Protein AF-A0A1Q6WTT9-F1 (afdb_monomer_lite)

Secondary structure (DSSP, 8-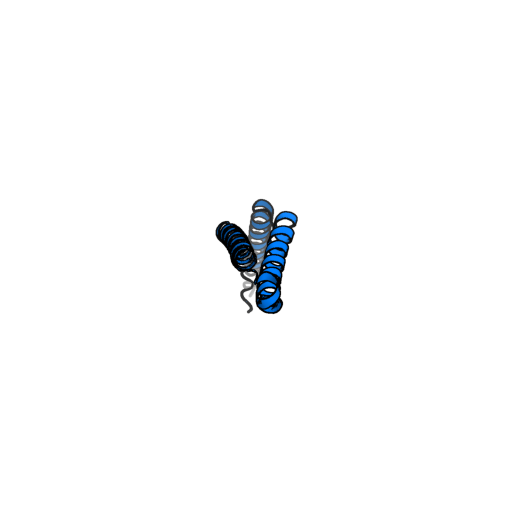state):
----------HHHHHHHHHHHHHHHHHHHHHHHTT-GGGGHHHHHHHHHHHHHHHHHHHHHHHH--HHHHHHHHHHHHHHHHHHHHTTSS------

Foldseek 3Di:
DDPPPVVQCDPVLVVVLVVLVVVLVVVCVVCVVVVNNVVCVVVNVVSVVVSVVSVVVVVVCVVQPDPVNVVVVVVVVVVVVVVVVVVPPPDDDDDD

pLDDT: mean 78.6, std 19.12, r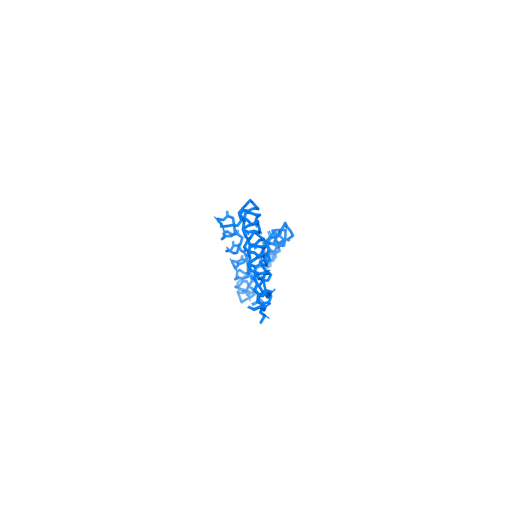ange [35.84, 98.44]

Structure (mmCIF, N/CA/C/O backbone):
data_AF-A0A1Q6WTT9-F1
#
_entry.id   AF-A0A1Q6WTT9-F1
#
loop_
_atom_site.group_PDB
_atom_site.id
_atom_site.type_symbol
_atom_site.label_atom_id
_atom_site.label_alt_id
_atom_site.label_comp_id
_atom_site.label_asym_id
_atom_site.label_entity_id
_atom_site.label_seq_id
_atom_site.pdbx_PDB_ins_code
_atom_site.Cartn_x
_atom_site.Cartn_y
_atom_site.Cartn_z
_atom_site.occupancy
_atom_site.B_iso_or_equiv
_atom_site.auth_seq_id
_atom_site.auth_comp_id
_atom_site.auth_asym_id
_atom_site.auth_atom_id
_atom_site.pdbx_PDB_model_num
ATOM 1 N N . MET A 1 1 ? 31.396 0.731 -10.210 1.00 35.84 1 MET A N 1
ATOM 2 C CA . MET A 1 1 ? 30.440 -0.054 -11.013 1.00 35.84 1 MET A CA 1
ATOM 3 C C . MET A 1 1 ? 29.223 -0.334 -10.155 1.00 35.84 1 MET A C 1
ATOM 5 O O . MET A 1 1 ? 29.247 -1.272 -9.373 1.00 35.84 1 MET A O 1
ATOM 9 N N . GLY A 1 2 ? 28.226 0.549 -10.199 1.00 37.56 2 GLY A N 1
ATOM 10 C CA . GLY A 1 2 ? 26.898 0.216 -9.698 1.00 37.56 2 GLY A CA 1
ATOM 11 C C . GLY A 1 2 ? 26.107 -0.292 -10.890 1.00 37.56 2 GLY A C 1
ATOM 12 O O . GLY A 1 2 ? 25.933 0.471 -11.838 1.00 37.56 2 GLY A O 1
ATOM 13 N N . ASP A 1 3 ? 25.698 -1.558 -10.856 1.00 39.38 3 ASP A N 1
ATOM 14 C CA . ASP A 1 3 ? 24.644 -2.090 -11.720 1.00 39.38 3 ASP A CA 1
ATOM 15 C C . ASP A 1 3 ? 23.355 -1.319 -11.409 1.00 39.38 3 ASP A C 1
ATOM 17 O O . ASP A 1 3 ? 22.507 -1.755 -10.631 1.00 39.38 3 ASP A O 1
ATOM 21 N N . ASN A 1 4 ? 23.205 -0.136 -12.005 1.00 44.19 4 ASN A N 1
ATOM 22 C CA . ASN A 1 4 ? 21.890 0.424 -12.275 1.00 44.19 4 ASN A CA 1
ATOM 23 C C . ASN A 1 4 ? 21.322 -0.393 -13.429 1.00 44.19 4 ASN A C 1
ATOM 25 O O . ASN A 1 4 ? 21.256 0.057 -14.569 1.00 44.19 4 ASN A O 1
ATOM 29 N N . THR A 1 5 ? 20.947 -1.631 -13.116 1.00 42.75 5 THR A N 1
ATOM 30 C CA . THR A 1 5 ? 19.921 -2.322 -13.876 1.00 42.75 5 THR A CA 1
ATOM 31 C C . THR A 1 5 ? 18.744 -1.360 -13.839 1.00 42.75 5 THR A C 1
ATOM 33 O O . THR A 1 5 ? 18.144 -1.168 -12.780 1.00 42.75 5 THR A O 1
ATOM 36 N N . GLU A 1 6 ? 18.500 -0.659 -14.947 1.00 46.31 6 GLU A N 1
ATOM 37 C CA . GLU A 1 6 ? 17.232 0.001 -15.231 1.00 46.31 6 GLU A CA 1
ATOM 38 C C . GLU A 1 6 ? 16.206 -1.134 -15.160 1.00 46.31 6 GLU A C 1
ATOM 40 O O . GLU A 1 6 ? 15.958 -1.848 -16.129 1.00 46.31 6 GLU A O 1
ATOM 45 N N . GLU A 1 7 ? 15.761 -1.449 -13.942 1.00 48.91 7 GLU A N 1
ATOM 46 C CA . GLU A 1 7 ? 14.881 -2.567 -13.667 1.00 48.91 7 GLU A CA 1
ATOM 47 C C . GLU A 1 7 ? 13.528 -2.117 -14.193 1.00 48.91 7 GLU A C 1
ATOM 49 O O . GLU A 1 7 ? 12.722 -1.503 -13.487 1.00 48.91 7 GLU A O 1
ATOM 54 N N . VAL A 1 8 ? 13.345 -2.334 -15.499 1.00 54.28 8 VAL A N 1
ATOM 55 C CA . VAL A 1 8 ? 12.103 -2.105 -16.220 1.00 54.28 8 VAL A CA 1
ATOM 56 C C . VAL A 1 8 ? 11.015 -2.665 -15.328 1.00 54.28 8 VAL A C 1
ATOM 58 O O . VAL A 1 8 ? 11.049 -3.844 -14.971 1.00 54.28 8 VAL A O 1
ATOM 61 N N . TYR A 1 9 ? 10.086 -1.810 -14.906 1.00 58.56 9 TYR A N 1
ATOM 62 C CA . TYR A 1 9 ? 8.960 -2.221 -14.077 1.00 58.56 9 TYR A CA 1
ATOM 63 C C . TYR A 1 9 ? 8.133 -3.205 -14.912 1.00 58.56 9 TYR A C 1
ATOM 65 O O . TYR A 1 9 ? 7.276 -2.834 -15.722 1.00 58.56 9 TYR A O 1
ATOM 73 N N . GLY A 1 10 ? 8.484 -4.475 -14.778 1.00 63.47 10 GLY A N 1
ATOM 74 C CA . GLY A 1 10 ? 7.911 -5.537 -15.566 1.00 63.47 10 GLY A CA 1
ATOM 75 C C . GLY A 1 10 ? 6.451 -5.762 -15.183 1.00 63.47 10 GLY A C 1
ATOM 76 O O . GLY A 1 10 ? 5.995 -5.272 -14.139 1.00 63.47 10 GLY A O 1
ATOM 77 N N . PRO A 1 11 ? 5.718 -6.537 -15.995 1.00 69.12 11 PRO A N 1
ATOM 78 C CA . PRO A 1 11 ? 4.359 -6.969 -15.664 1.00 69.12 11 PRO A CA 1
ATOM 79 C C . PRO A 1 11 ? 4.276 -7.546 -14.240 1.00 69.12 11 PRO A C 1
ATOM 81 O O . PRO A 1 11 ? 3.386 -7.175 -13.476 1.00 69.12 11 PRO A O 1
ATOM 84 N N . ASP A 1 12 ? 5.290 -8.305 -13.819 1.00 77.75 12 ASP A N 1
ATOM 85 C CA . ASP A 1 12 ? 5.380 -8.888 -12.479 1.00 77.75 12 ASP A CA 1
ATOM 86 C C . ASP A 1 12 ? 5.329 -7.845 -11.354 1.00 77.75 12 ASP A C 1
ATOM 88 O O . ASP A 1 12 ? 4.801 -8.110 -10.274 1.00 77.75 12 ASP A O 1
ATOM 92 N N . ARG A 1 13 ? 5.887 -6.644 -11.559 1.00 79.56 13 ARG A N 1
ATOM 93 C CA . ARG A 1 13 ? 5.881 -5.601 -10.523 1.00 79.56 13 ARG A CA 1
ATOM 94 C C . ARG A 1 13 ? 4.509 -4.937 -10.410 1.00 79.56 13 ARG A C 1
ATOM 96 O O . ARG A 1 13 ? 4.078 -4.639 -9.297 1.00 79.56 13 ARG A O 1
ATOM 103 N N . ALA A 1 14 ? 3.782 -4.798 -11.520 1.00 85.12 14 ALA A N 1
ATOM 104 C CA . ALA A 1 14 ? 2.396 -4.333 -11.502 1.00 85.12 14 ALA A CA 1
ATOM 105 C C . ALA A 1 14 ? 1.478 -5.345 -10.799 1.00 85.12 14 ALA A C 1
ATOM 107 O O . ALA A 1 14 ? 0.645 -4.962 -9.977 1.00 85.12 14 ALA A O 1
ATOM 108 N N . GLU A 1 15 ? 1.678 -6.641 -11.038 1.00 88.12 15 GLU A N 1
ATOM 109 C CA . GLU A 1 15 ? 0.959 -7.696 -10.319 1.00 88.12 15 GLU A CA 1
ATOM 110 C C . GLU A 1 15 ? 1.261 -7.682 -8.816 1.00 88.12 15 GLU A C 1
ATOM 112 O O . GLU A 1 15 ? 0.339 -7.775 -7.999 1.00 88.12 15 GLU A O 1
ATOM 117 N N . ARG A 1 16 ? 2.529 -7.478 -8.431 1.00 89.62 16 ARG A N 1
ATOM 118 C CA . ARG A 1 16 ? 2.918 -7.298 -7.022 1.00 89.62 16 ARG A CA 1
ATOM 119 C C . ARG A 1 16 ? 2.241 -6.084 -6.386 1.00 89.62 16 ARG A C 1
ATOM 121 O O . ARG A 1 16 ? 1.763 -6.192 -5.256 1.00 89.62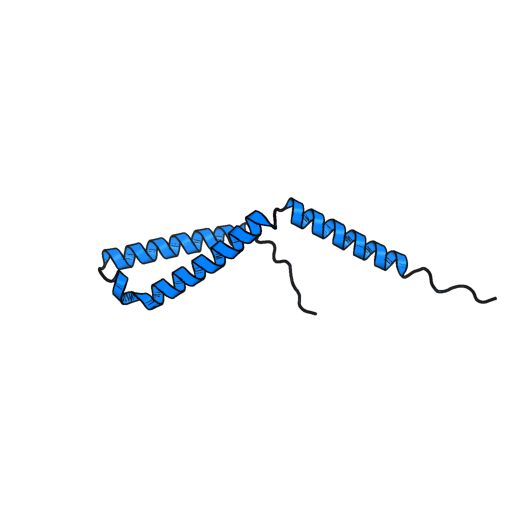 16 ARG A O 1
ATOM 128 N N . LEU A 1 17 ? 2.150 -4.959 -7.097 1.00 92.19 17 LEU A N 1
ATOM 129 C CA . LEU A 1 17 ? 1.429 -3.776 -6.623 1.00 92.19 17 LEU A CA 1
ATOM 130 C C . LEU A 1 17 ? -0.062 -4.079 -6.420 1.00 92.19 17 LEU A C 1
ATOM 132 O O . LEU A 1 17 ? -0.610 -3.798 -5.354 1.00 92.19 17 LEU A O 1
ATOM 136 N N . LEU A 1 18 ? -0.715 -4.727 -7.387 1.00 94.25 18 LEU A N 1
ATOM 137 C CA . LEU A 1 18 ? -2.115 -5.142 -7.253 1.00 94.25 18 LEU A CA 1
ATOM 138 C C . LEU A 1 18 ? -2.326 -6.073 -6.051 1.00 94.25 18 LEU A C 1
ATOM 140 O O . LEU A 1 18 ? -3.289 -5.902 -5.299 1.00 94.25 18 LEU A O 1
ATOM 144 N N . ALA A 1 19 ? -1.429 -7.039 -5.842 1.00 96.25 19 ALA A N 1
ATOM 145 C CA . ALA A 1 19 ? -1.472 -7.932 -4.688 1.00 96.25 19 ALA A CA 1
ATOM 146 C C . ALA A 1 19 ? -1.315 -7.163 -3.365 1.00 96.25 19 ALA A C 1
ATOM 148 O O . ALA A 1 19 ? -2.084 -7.390 -2.429 1.00 96.25 19 ALA A O 1
ATOM 149 N N . MET A 1 20 ? -0.384 -6.206 -3.303 1.00 96.50 20 MET A N 1
ATOM 150 C CA . MET A 1 20 ? -0.165 -5.356 -2.130 1.00 96.50 20 MET A CA 1
ATOM 151 C C . MET A 1 20 ? -1.409 -4.528 -1.781 1.00 96.50 20 MET A C 1
ATOM 153 O O . MET A 1 20 ? -1.816 -4.487 -0.620 1.00 96.50 20 MET A O 1
ATOM 157 N N . LEU A 1 21 ? -2.049 -3.910 -2.777 1.00 98.00 21 LEU A N 1
ATOM 158 C CA . LEU A 1 21 ? -3.259 -3.104 -2.577 1.00 98.00 21 LEU A CA 1
ATOM 159 C C . LEU A 1 21 ? -4.436 -3.955 -2.086 1.00 98.00 21 LEU A C 1
ATOM 161 O O . LEU A 1 21 ? -5.152 -3.555 -1.166 1.00 98.00 21 LEU A O 1
ATOM 165 N N . ARG A 1 22 ? -4.614 -5.156 -2.652 1.00 98.38 22 ARG A N 1
ATOM 166 C CA . ARG A 1 22 ? -5.640 -6.111 -2.203 1.00 98.38 22 ARG A CA 1
ATOM 167 C C . ARG A 1 22 ? -5.395 -6.562 -0.763 1.00 98.38 22 ARG A C 1
ATOM 169 O O . ARG A 1 22 ? -6.333 -6.573 0.031 1.00 98.38 22 ARG A O 1
ATOM 176 N N . ALA A 1 23 ? -4.147 -6.869 -0.408 1.00 97.88 23 ALA A N 1
ATOM 177 C CA . ALA A 1 23 ? -3.775 -7.257 0.951 1.00 97.88 23 ALA A CA 1
ATOM 178 C C . ALA A 1 23 ? -4.026 -6.129 1.966 1.00 97.88 23 ALA A C 1
ATOM 180 O O . ALA A 1 23 ? -4.589 -6.377 3.033 1.00 97.88 23 ALA A O 1
ATOM 181 N N . LEU A 1 24 ? -3.684 -4.882 1.623 1.00 98.06 24 LEU A N 1
ATOM 182 C CA . LEU A 1 24 ? -3.995 -3.713 2.450 1.00 98.06 24 LEU A CA 1
ATOM 183 C C . LEU A 1 24 ? -5.510 -3.559 2.662 1.00 98.06 24 LEU A C 1
ATOM 185 O O . LEU A 1 24 ? -5.956 -3.374 3.794 1.00 98.06 24 LEU A O 1
ATOM 189 N N . ALA A 1 25 ? -6.308 -3.678 1.598 1.00 98.38 25 ALA A N 1
ATOM 190 C CA . ALA A 1 25 ? -7.762 -3.581 1.692 1.00 98.38 25 ALA A CA 1
ATOM 191 C C . ALA A 1 25 ? -8.365 -4.685 2.577 1.00 98.38 25 ALA A C 1
ATOM 193 O O . ALA A 1 25 ? -9.230 -4.404 3.406 1.00 98.38 25 ALA A O 1
ATOM 194 N N . GLU A 1 26 ? -7.909 -5.935 2.434 1.00 98.44 26 GLU A N 1
ATOM 195 C CA . GLU A 1 26 ? -8.326 -7.021 3.331 1.00 98.44 26 GLU A CA 1
ATOM 196 C C . GLU A 1 26 ? -7.963 -6.744 4.786 1.00 98.44 26 GLU A C 1
ATOM 198 O O . GLU A 1 26 ? -8.798 -6.922 5.675 1.00 98.44 26 GLU A O 1
ATOM 203 N N . ARG A 1 27 ? -6.756 -6.233 5.038 1.00 97.88 27 ARG A N 1
ATOM 204 C CA . ARG A 1 27 ? -6.316 -5.939 6.399 1.00 97.88 27 ARG A CA 1
ATOM 205 C C . ARG A 1 27 ? -7.156 -4.849 7.060 1.00 97.88 27 ARG A C 1
ATOM 207 O O . ARG A 1 27 ? -7.536 -4.988 8.220 1.00 97.88 27 ARG A O 1
ATOM 214 N N . ILE A 1 28 ? -7.494 -3.793 6.321 1.00 98.06 28 ILE A N 1
ATOM 215 C CA . ILE A 1 28 ? -8.395 -2.737 6.801 1.00 98.06 28 ILE A CA 1
ATOM 216 C C . ILE A 1 28 ? -9.771 -3.327 7.141 1.00 98.06 28 ILE A C 1
ATOM 218 O O . ILE A 1 28 ? -10.272 -3.095 8.239 1.00 98.06 28 ILE A O 1
ATOM 222 N N . ARG A 1 29 ? -10.352 -4.145 6.250 1.00 98.38 29 ARG A N 1
ATOM 223 C CA . ARG A 1 29 ? -11.652 -4.801 6.484 1.00 98.38 29 ARG A CA 1
ATOM 224 C C . ARG A 1 29 ? -11.648 -5.740 7.689 1.00 98.38 29 ARG A C 1
ATOM 226 O O . ARG A 1 29 ? -12.654 -5.863 8.381 1.00 98.38 29 ARG A O 1
ATOM 233 N N . GLU A 1 30 ? -10.562 -6.466 7.925 1.00 98.19 30 GLU A N 1
ATOM 234 C CA . GLU A 1 30 ? -10.418 -7.341 9.093 1.00 98.19 30 GLU A CA 1
ATOM 235 C C . GLU A 1 30 ? -10.398 -6.542 10.403 1.00 98.19 30 GLU A C 1
ATOM 237 O O . GLU A 1 30 ? -11.099 -6.879 11.361 1.00 98.19 30 GLU A O 1
ATOM 242 N N . LEU A 1 31 ? -9.622 -5.458 10.440 1.00 97.75 31 LEU A N 1
ATOM 243 C CA . LEU A 1 31 ? -9.513 -4.610 11.622 1.00 97.75 31 LEU A CA 1
ATOM 244 C C . LEU A 1 31 ? -10.807 -3.843 11.905 1.00 97.75 31 LEU A C 1
ATOM 246 O O . LEU A 1 31 ? -11.188 -3.703 13.064 1.00 97.75 31 LEU A O 1
ATOM 250 N N . ASP A 1 32 ? -11.504 -3.395 10.864 1.00 97.75 32 ASP A N 1
ATOM 251 C CA . ASP A 1 32 ? -12.806 -2.739 10.990 1.00 97.75 32 ASP A CA 1
ATOM 252 C C . ASP A 1 32 ? -13.868 -3.693 11.558 1.00 97.75 32 ASP A C 1
ATOM 254 O O . ASP A 1 32 ? -14.490 -3.397 12.577 1.00 97.75 32 ASP A O 1
ATOM 258 N N . ARG A 1 33 ? -13.977 -4.912 11.005 1.00 97.94 33 ARG A N 1
ATOM 259 C CA . ARG A 1 33 ? -14.913 -5.945 11.497 1.00 97.94 33 ARG A CA 1
ATOM 260 C C . ARG A 1 33 ? -14.703 -6.328 12.958 1.00 97.94 33 ARG A C 1
ATOM 262 O O . ARG A 1 33 ? -15.634 -6.801 13.602 1.00 97.94 33 ARG A O 1
ATOM 269 N N . THR A 1 34 ? -13.485 -6.174 13.467 1.00 97.25 34 THR A N 1
ATOM 270 C CA . THR A 1 34 ? -13.147 -6.488 14.860 1.00 97.25 34 THR A CA 1
ATOM 271 C C . THR A 1 34 ? -13.213 -5.268 15.781 1.00 97.25 34 THR A C 1
ATOM 273 O O . THR A 1 34 ? -13.008 -5.422 16.980 1.00 97.25 34 THR A O 1
ATOM 276 N N . GLY A 1 35 ? -13.510 -4.070 15.257 1.00 96.56 35 GLY A N 1
ATOM 277 C CA . GLY A 1 35 ? -13.524 -2.817 16.021 1.00 96.56 35 GLY A CA 1
ATOM 278 C C . GLY A 1 35 ? -12.131 -2.301 16.399 1.00 96.56 35 GLY A C 1
ATOM 279 O O . GLY A 1 35 ? -12.004 -1.444 17.268 1.00 96.56 35 GLY A O 1
ATOM 280 N N . ARG A 1 36 ? -11.074 -2.813 15.756 1.00 95.94 36 ARG A N 1
ATOM 281 C CA . ARG A 1 36 ? -9.663 -2.598 16.128 1.00 95.94 36 ARG A CA 1
ATOM 282 C C . ARG A 1 36 ? -8.895 -1.718 15.151 1.00 95.94 36 ARG A C 1
A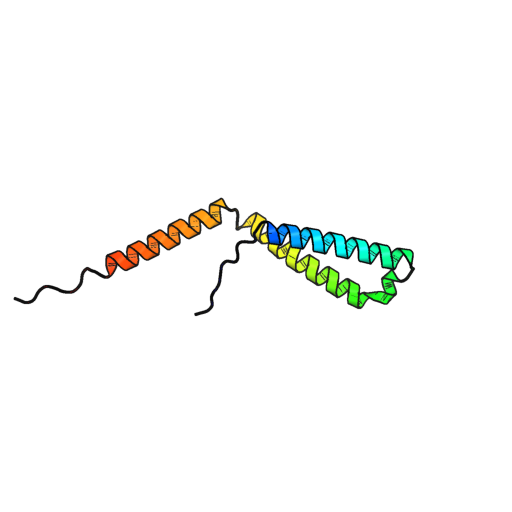TOM 284 O O . ARG A 1 36 ? -7.671 -1.617 15.239 1.00 95.94 36 ARG A O 1
ATOM 291 N N . LEU A 1 37 ? -9.589 -1.082 14.210 1.00 93.75 37 LEU A N 1
ATOM 292 C CA . LEU A 1 37 ? -8.971 -0.286 13.149 1.00 93.75 37 LEU A CA 1
ATOM 293 C C . LEU A 1 37 ? -7.989 0.761 13.694 1.00 93.75 37 LEU A C 1
ATOM 295 O O . LEU A 1 37 ? -6.855 0.850 13.227 1.00 93.75 37 LEU A O 1
ATOM 299 N N . LEU A 1 38 ? -8.386 1.488 14.741 1.00 96.50 38 LEU A N 1
ATOM 300 C CA . LEU A 1 38 ? -7.548 2.518 15.360 1.00 96.50 38 LEU A CA 1
ATOM 301 C C . LEU A 1 38 ? -6.532 1.972 16.378 1.00 96.50 38 LEU A C 1
ATOM 303 O O . LEU A 1 38 ? -5.606 2.680 16.760 1.00 96.50 38 LEU A O 1
ATOM 307 N N . GLU A 1 39 ? -6.632 0.708 16.787 1.00 96.81 39 GLU A N 1
ATOM 308 C CA . GLU A 1 39 ? -5.642 0.087 17.681 1.00 96.81 39 GLU A CA 1
ATOM 309 C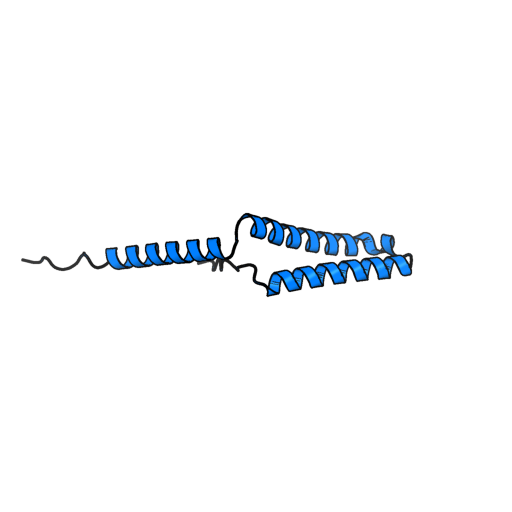 C . GLU A 1 39 ? -4.342 -0.267 16.950 1.00 96.81 39 GLU A C 1
ATOM 311 O O . GLU A 1 39 ? -3.300 -0.485 17.570 1.00 96.81 39 GLU A O 1
ATOM 316 N N . ARG A 1 40 ? -4.394 -0.362 15.617 1.00 95.38 40 ARG A N 1
ATOM 317 C CA . ARG A 1 40 ? -3.277 -0.805 14.771 1.00 95.38 40 ARG A CA 1
ATOM 318 C C . ARG A 1 40 ? -2.753 0.311 13.870 1.00 95.38 40 ARG A C 1
ATOM 320 O O . ARG A 1 40 ? -2.198 0.045 12.808 1.00 95.38 40 ARG A O 1
ATOM 327 N N . VAL A 1 41 ? -2.871 1.565 14.308 1.00 94.94 41 VAL A N 1
ATOM 328 C CA . VAL A 1 41 ? -2.430 2.750 13.548 1.00 94.94 41 VAL A CA 1
ATOM 329 C C . VAL A 1 41 ? -0.978 2.653 13.046 1.00 94.94 41 VAL A C 1
ATOM 331 O O . VAL A 1 41 ? -0.776 2.908 11.859 1.00 94.94 41 VAL A O 1
ATOM 334 N N . PRO A 1 42 ? 0.033 2.236 13.840 1.00 97.19 42 PRO A N 1
ATOM 335 C CA . PRO A 1 42 ? 1.408 2.129 13.335 1.00 97.19 42 PRO A CA 1
ATOM 336 C C . PRO A 1 42 ? 1.566 1.098 12.206 1.00 97.19 42 PRO A C 1
ATOM 338 O O . PRO A 1 42 ? 2.319 1.308 11.256 1.00 97.19 42 PRO A O 1
ATOM 341 N N . GLU A 1 43 ? 0.828 -0.012 12.289 1.00 96.38 43 GLU A N 1
ATOM 342 C CA . GLU A 1 43 ? 0.796 -1.054 11.257 1.00 96.38 43 GLU A CA 1
ATOM 343 C C . GLU A 1 43 ? 0.188 -0.501 9.960 1.00 96.38 43 GLU A C 1
ATOM 345 O O . GLU A 1 43 ? 0.783 -0.626 8.888 1.00 96.38 43 GLU A O 1
ATOM 350 N N . LEU A 1 44 ? -0.954 0.185 10.071 1.00 97.00 44 LEU A N 1
ATOM 351 C CA . LEU A 1 44 ? -1.639 0.813 8.942 1.00 97.00 44 LEU A CA 1
ATOM 352 C C . LEU A 1 44 ? -0.788 1.898 8.278 1.00 97.00 44 LEU A C 1
ATOM 354 O O . LEU A 1 44 ? -0.697 1.926 7.053 1.00 97.00 44 LEU A O 1
ATOM 358 N N . GLN A 1 45 ? -0.118 2.753 9.056 1.00 97.75 45 GLN A N 1
ATOM 359 C CA . GLN A 1 45 ? 0.782 3.777 8.517 1.00 97.75 45 GLN A CA 1
ATOM 360 C C . GLN A 1 45 ? 1.917 3.164 7.692 1.00 97.75 45 GLN A C 1
ATOM 362 O O . GLN A 1 45 ? 2.226 3.667 6.612 1.00 97.75 45 GLN A O 1
ATOM 367 N N . LYS A 1 46 ? 2.505 2.053 8.156 1.00 97.31 46 LYS A N 1
ATOM 368 C CA . LYS A 1 46 ? 3.553 1.345 7.411 1.00 97.31 46 LYS A CA 1
ATOM 369 C C . LYS A 1 46 ? 3.026 0.779 6.091 1.00 97.31 46 LYS A C 1
ATOM 371 O O . LYS A 1 46 ? 3.656 0.970 5.054 1.00 97.31 46 LYS A O 1
ATOM 376 N N . LEU A 1 47 ? 1.872 0.110 6.112 1.00 96.88 47 LEU A N 1
ATOM 377 C CA . LEU A 1 47 ? 1.285 -0.475 4.902 1.00 96.88 47 LEU A CA 1
ATOM 378 C C . LEU A 1 47 ? 0.878 0.600 3.882 1.00 96.88 47 LEU A C 1
ATOM 380 O O . LEU A 1 47 ? 1.164 0.454 2.696 1.00 96.88 47 LEU A O 1
ATOM 384 N N . LEU A 1 48 ? 0.271 1.696 4.345 1.00 96.62 48 LEU A N 1
ATOM 385 C CA . LEU A 1 48 ? -0.087 2.844 3.509 1.00 96.62 48 LEU A CA 1
ATOM 386 C C . LEU A 1 48 ? 1.153 3.530 2.927 1.00 96.62 48 LEU A C 1
ATOM 388 O O . LEU A 1 48 ? 1.151 3.902 1.757 1.00 96.62 48 LEU A O 1
ATOM 392 N N . GLY A 1 49 ? 2.222 3.664 3.717 1.00 96.62 49 GLY A N 1
ATOM 393 C CA . GLY A 1 49 ? 3.501 4.199 3.255 1.00 96.62 49 GLY A CA 1
ATOM 394 C C . GLY A 1 49 ? 4.104 3.363 2.126 1.00 96.62 49 GLY A C 1
ATOM 395 O O . GLY A 1 49 ? 4.458 3.917 1.089 1.00 96.62 49 GLY A O 1
ATOM 396 N N . ASN A 1 50 ? 4.145 2.039 2.293 1.00 93.94 50 ASN A N 1
ATOM 397 C CA . ASN A 1 50 ? 4.647 1.121 1.268 1.00 93.94 50 ASN A CA 1
ATOM 398 C C . ASN A 1 50 ? 3.807 1.181 -0.016 1.00 93.94 50 ASN A C 1
ATOM 400 O O . ASN A 1 50 ? 4.360 1.325 -1.105 1.00 93.94 50 ASN A O 1
ATOM 404 N N . ALA A 1 51 ? 2.476 1.129 0.112 1.00 94.62 51 ALA A N 1
ATOM 405 C CA . ALA A 1 51 ? 1.568 1.217 -1.028 1.00 94.62 51 ALA A CA 1
ATOM 406 C C . ALA A 1 51 ? 1.718 2.550 -1.775 1.00 94.62 51 ALA A C 1
ATOM 408 O O . ALA A 1 51 ? 1.753 2.565 -3.003 1.00 94.62 51 ALA A O 1
ATOM 409 N N . ARG A 1 52 ? 1.860 3.664 -1.045 1.00 94.06 52 ARG A N 1
ATOM 410 C CA . ARG A 1 52 ? 2.090 4.990 -1.631 1.00 94.06 52 ARG A CA 1
ATOM 411 C C . ARG A 1 52 ? 3.393 5.045 -2.426 1.00 94.06 52 ARG A C 1
ATOM 413 O O . ARG A 1 52 ? 3.383 5.568 -3.534 1.00 94.06 52 ARG A O 1
ATOM 420 N N . SER A 1 53 ? 4.492 4.521 -1.882 1.00 91.81 53 SER A N 1
ATOM 421 C CA . SER A 1 53 ? 5.778 4.501 -2.590 1.00 91.81 53 SER A CA 1
ATOM 422 C C . SER A 1 53 ? 5.698 3.688 -3.885 1.00 91.81 53 SER A C 1
ATOM 424 O O . SER A 1 53 ? 6.142 4.157 -4.929 1.00 91.81 53 SER A O 1
ATOM 426 N N . GLU A 1 54 ? 5.080 2.504 -3.857 1.00 90.19 54 GLU A N 1
ATOM 427 C CA . GLU A 1 54 ? 4.938 1.682 -5.066 1.00 90.19 54 GLU A CA 1
ATOM 428 C C . GLU A 1 54 ? 3.983 2.291 -6.102 1.00 90.19 54 GLU A C 1
ATOM 430 O O . GLU A 1 54 ? 4.271 2.230 -7.297 1.00 90.19 54 GLU A O 1
ATOM 435 N N . LEU A 1 55 ? 2.886 2.924 -5.669 1.00 89.94 55 LEU A N 1
ATOM 436 C CA . LEU A 1 55 ? 1.995 3.676 -6.560 1.00 89.94 55 LEU A CA 1
ATOM 437 C C . LEU A 1 55 ? 2.728 4.830 -7.249 1.00 89.94 55 LEU A C 1
ATOM 439 O O . LEU A 1 55 ? 2.569 5.009 -8.451 1.00 89.94 55 LEU A O 1
ATOM 443 N N . PHE A 1 56 ? 3.569 5.563 -6.516 1.00 86.88 56 PHE A N 1
ATOM 444 C CA . PHE A 1 56 ? 4.390 6.629 -7.087 1.00 86.88 56 PHE A CA 1
ATOM 445 C C . PHE A 1 56 ? 5.362 6.087 -8.143 1.00 86.88 56 PHE A C 1
ATOM 447 O O . PHE A 1 56 ? 5.440 6.626 -9.243 1.00 86.88 56 PHE A O 1
ATOM 454 N N . HIS A 1 57 ? 6.056 4.981 -7.857 1.00 83.50 57 HIS A N 1
ATOM 455 C CA . HIS A 1 57 ? 6.924 4.335 -8.847 1.00 83.50 57 HIS A CA 1
ATOM 456 C C . HIS A 1 57 ? 6.157 3.888 -10.097 1.00 83.50 57 HIS A C 1
ATOM 458 O O . HIS A 1 57 ? 6.655 4.036 -11.213 1.00 83.50 57 HIS A O 1
ATOM 464 N N . TYR A 1 58 ? 4.941 3.370 -9.923 1.00 83.62 58 TYR A N 1
ATOM 465 C CA . TYR A 1 58 ? 4.084 2.976 -11.035 1.00 83.62 58 TYR A CA 1
ATOM 466 C C . TYR A 1 58 ? 3.623 4.177 -11.880 1.00 83.62 58 TYR A C 1
ATOM 468 O O . TYR A 1 58 ? 3.687 4.113 -13.107 1.00 83.62 58 TYR A O 1
ATOM 476 N N . GLU A 1 59 ? 3.204 5.276 -11.245 1.00 81.38 59 GLU A N 1
ATOM 477 C CA . GLU A 1 59 ? 2.744 6.509 -11.904 1.00 81.38 59 GLU A CA 1
ATOM 478 C C . GLU A 1 59 ? 3.866 7.222 -12.668 1.00 81.38 59 GLU A C 1
ATOM 480 O O . GLU A 1 59 ? 3.700 7.574 -13.840 1.00 81.38 59 GLU A O 1
ATOM 485 N N . VAL A 1 60 ? 5.036 7.378 -12.040 1.00 76.88 60 VAL A N 1
ATOM 486 C CA . VAL A 1 60 ? 6.220 7.960 -12.688 1.00 76.88 60 VAL A CA 1
ATOM 487 C C . VAL A 1 60 ? 6.571 7.157 -13.935 1.00 76.88 60 VAL A C 1
ATOM 489 O O . VAL A 1 60 ? 6.777 7.724 -15.004 1.00 76.88 60 VAL A O 1
ATOM 492 N N . ARG A 1 61 ? 6.547 5.828 -13.856 1.00 67.88 61 ARG A N 1
ATOM 493 C CA . ARG A 1 61 ? 6.826 4.997 -15.023 1.00 67.88 61 ARG A CA 1
ATOM 494 C C . ARG A 1 61 ? 5.765 5.106 -16.113 1.00 67.88 61 ARG A C 1
ATOM 496 O O . ARG A 1 61 ? 6.125 5.211 -17.277 1.00 67.88 61 ARG A O 1
ATOM 503 N N . LEU A 1 62 ? 4.475 5.095 -15.771 1.00 61.16 62 LEU A N 1
ATOM 504 C CA . LEU A 1 62 ? 3.419 5.315 -16.769 1.00 61.16 62 LEU A CA 1
ATOM 505 C C . LEU A 1 62 ? 3.633 6.616 -17.556 1.00 61.16 62 LEU A C 1
ATOM 507 O O . LEU A 1 62 ? 3.240 6.696 -18.715 1.00 61.16 62 LEU A O 1
ATOM 511 N N . THR A 1 63 ? 4.263 7.606 -16.925 1.00 60.81 63 THR A N 1
ATOM 512 C CA . THR A 1 63 ? 4.512 8.924 -17.511 1.00 60.81 63 THR A CA 1
ATOM 513 C C . THR A 1 63 ? 5.825 8.998 -18.305 1.00 60.81 63 THR A C 1
ATOM 515 O O . THR A 1 63 ? 5.893 9.754 -19.270 1.00 60.81 63 THR A O 1
ATOM 518 N N . TYR A 1 64 ? 6.858 8.226 -17.941 1.00 48.12 64 TYR A N 1
ATOM 519 C CA . TYR A 1 64 ? 8.222 8.397 -18.480 1.00 48.12 64 TYR A CA 1
ATOM 520 C C . TYR A 1 64 ? 8.866 7.141 -19.099 1.00 48.12 64 TYR A C 1
ATOM 522 O O . TYR A 1 64 ? 9.868 7.267 -19.798 1.00 48.12 64 TYR A O 1
ATOM 530 N N . ASP A 1 65 ? 8.299 5.952 -18.885 1.00 55.84 65 ASP A N 1
ATOM 531 C CA . ASP A 1 65 ? 8.887 4.650 -19.232 1.00 55.84 65 ASP A CA 1
ATOM 532 C C . ASP A 1 65 ? 7.852 3.732 -19.898 1.00 55.84 65 ASP A C 1
ATOM 534 O O . ASP A 1 65 ? 7.503 2.646 -19.415 1.00 55.84 65 ASP A O 1
ATOM 538 N N . THR A 1 66 ? 7.326 4.171 -21.041 1.00 60.03 66 THR A N 1
ATOM 539 C CA . THR A 1 66 ? 6.610 3.244 -21.918 1.00 60.03 66 THR A CA 1
ATOM 540 C C . THR A 1 66 ? 7.606 2.259 -22.552 1.00 60.03 66 THR A C 1
ATOM 542 O O . THR A 1 66 ? 8.779 2.606 -22.743 1.00 60.03 66 THR A O 1
ATOM 545 N N . PRO A 1 67 ? 7.185 1.020 -22.876 1.00 61.19 67 PRO A N 1
ATOM 546 C CA . PRO A 1 67 ? 8.052 0.022 -23.506 1.00 61.19 67 PRO A CA 1
ATOM 547 C C . PRO A 1 67 ? 8.786 0.549 -24.746 1.00 61.19 67 PRO A C 1
ATOM 549 O O . PRO A 1 67 ? 9.959 0.234 -24.937 1.00 61.19 67 PRO A O 1
ATOM 552 N N . GLU A 1 68 ? 8.133 1.409 -25.532 1.00 58.88 68 GLU A N 1
ATOM 553 C CA . GLU A 1 68 ? 8.705 2.027 -26.730 1.00 58.88 68 GLU A CA 1
ATOM 554 C C . GLU A 1 68 ? 9.855 2.995 -26.408 1.00 58.88 68 GLU A C 1
ATOM 556 O O . GLU A 1 68 ? 10.831 3.080 -27.156 1.00 58.88 68 GLU A O 1
ATOM 561 N N . ILE A 1 69 ? 9.776 3.716 -25.283 1.00 64.44 69 ILE A N 1
ATOM 562 C CA . ILE A 1 69 ? 10.828 4.644 -24.845 1.00 64.44 69 ILE A CA 1
ATOM 563 C C . ILE A 1 69 ? 12.025 3.861 -24.292 1.00 64.44 69 ILE A C 1
ATOM 565 O O . ILE A 1 69 ? 13.166 4.185 -24.619 1.00 64.44 69 ILE A O 1
ATOM 569 N N . ALA A 1 70 ? 11.786 2.790 -23.530 1.00 67.00 70 ALA A N 1
ATOM 570 C CA . ALA A 1 70 ? 12.848 1.914 -23.030 1.00 67.00 70 ALA A CA 1
ATOM 571 C C . ALA A 1 70 ? 13.560 1.139 -24.159 1.00 67.00 70 ALA A C 1
ATOM 573 O O . ALA A 1 70 ? 14.762 0.887 -24.093 1.00 67.00 70 ALA A O 1
ATOM 574 N N . GLU A 1 71 ? 12.839 0.746 -25.213 1.00 66.38 71 GLU A N 1
ATOM 575 C CA . GLU A 1 71 ? 13.435 0.174 -26.426 1.00 66.38 71 GLU A CA 1
ATOM 576 C C . GLU A 1 71 ? 14.244 1.219 -27.201 1.00 66.38 71 GLU A C 1
ATOM 578 O O . GLU A 1 71 ? 15.392 0.960 -27.556 1.00 66.38 71 GLU A O 1
ATOM 583 N N . SER A 1 72 ? 13.703 2.428 -27.372 1.00 69.31 72 SER A N 1
ATOM 584 C CA . SER A 1 72 ? 14.416 3.528 -28.031 1.00 69.31 72 SER A CA 1
ATOM 585 C C . SER A 1 72 ? 15.721 3.889 -27.311 1.00 69.31 72 SER A C 1
ATOM 587 O O . SER A 1 72 ? 16.743 4.063 -27.972 1.00 69.31 72 SER A O 1
ATOM 589 N N . ARG A 1 73 ? 15.728 3.944 -25.968 1.00 73.94 73 ARG A N 1
ATOM 590 C CA . ARG A 1 73 ? 16.957 4.173 -25.185 1.00 73.94 73 ARG A CA 1
ATOM 591 C C . ARG A 1 73 ? 17.979 3.056 -25.384 1.00 73.94 73 ARG A C 1
ATOM 593 O O . ARG A 1 73 ? 19.132 3.357 -25.672 1.00 73.94 73 ARG A O 1
ATOM 600 N N . ARG A 1 74 ? 17.557 1.785 -25.332 1.00 77.31 74 ARG A N 1
ATOM 601 C CA . ARG A 1 74 ? 18.448 0.637 -25.587 1.00 77.31 74 ARG A CA 1
ATOM 602 C C . ARG A 1 74 ? 19.091 0.688 -26.973 1.00 77.31 74 ARG A C 1
ATOM 604 O O . ARG A 1 74 ? 20.286 0.439 -27.090 1.00 77.31 74 ARG A O 1
ATOM 611 N N . ILE A 1 75 ? 18.323 1.041 -28.005 1.00 83.69 75 ILE A N 1
ATOM 612 C CA . ILE A 1 75 ? 18.838 1.177 -29.378 1.00 83.69 75 ILE A CA 1
ATOM 613 C C . ILE A 1 75 ? 19.892 2.290 -29.455 1.00 83.69 75 ILE A C 1
ATOM 615 O O . ILE A 1 75 ? 20.933 2.111 -30.086 1.00 83.69 75 ILE A O 1
ATOM 619 N N . VAL A 1 76 ? 19.644 3.431 -28.806 1.00 84.06 76 VAL A N 1
ATOM 620 C CA . VAL A 1 76 ? 20.593 4.554 -28.779 1.00 84.06 76 VAL A CA 1
ATOM 621 C C . VAL A 1 76 ? 21.874 4.177 -28.032 1.00 84.06 76 VAL A C 1
ATOM 623 O O . VAL A 1 76 ? 22.962 4.381 -28.564 1.00 84.06 76 VAL A O 1
ATOM 626 N N . GLU A 1 77 ? 21.772 3.564 -26.853 1.00 82.88 77 GLU A N 1
ATOM 627 C CA . GLU A 1 77 ? 22.936 3.113 -26.076 1.00 82.88 77 GLU A CA 1
ATOM 628 C C . GLU A 1 77 ? 23.775 2.071 -26.828 1.00 82.88 77 GLU A C 1
ATOM 630 O O . GLU A 1 77 ? 25.009 2.096 -26.785 1.00 82.88 77 GLU A O 1
ATOM 635 N N . GLU A 1 78 ? 23.118 1.156 -27.544 1.00 86.12 78 GLU A N 1
ATOM 636 C CA . GLU A 1 78 ? 23.781 0.183 -28.405 1.00 86.12 78 GLU A CA 1
ATOM 637 C C . GLU A 1 78 ? 24.513 0.854 -29.569 1.00 86.12 78 GLU A C 1
ATOM 639 O O . GLU A 1 78 ? 25.683 0.548 -29.809 1.00 86.12 78 GLU A O 1
ATOM 644 N N . ALA A 1 79 ? 23.880 1.820 -30.234 1.00 88.00 79 ALA A N 1
ATOM 645 C CA . ALA A 1 79 ? 24.514 2.590 -31.297 1.00 88.00 79 ALA A CA 1
ATOM 646 C C . ALA A 1 79 ? 25.728 3.391 -30.788 1.00 88.00 79 ALA A C 1
ATOM 648 O O . ALA A 1 79 ? 26.779 3.394 -31.429 1.00 88.00 79 ALA A O 1
ATOM 649 N N . GLU A 1 80 ? 25.630 4.021 -29.615 1.00 85.50 80 GLU A N 1
ATOM 650 C CA . GLU A 1 80 ? 26.739 4.755 -28.992 1.00 85.50 80 GLU A CA 1
ATOM 651 C C . GLU A 1 80 ? 27.896 3.844 -28.566 1.00 85.50 80 GLU A C 1
ATOM 653 O O . GLU A 1 80 ? 29.059 4.257 -28.591 1.00 85.50 80 GLU A O 1
ATOM 658 N N . ARG A 1 81 ? 27.601 2.613 -28.137 1.00 87.94 81 ARG A N 1
ATOM 659 C CA . ARG A 1 81 ? 28.621 1.608 -27.814 1.00 87.94 81 ARG A CA 1
ATOM 660 C C . ARG A 1 81 ? 29.363 1.174 -29.076 1.00 87.94 81 ARG A C 1
ATOM 662 O O . ARG A 1 81 ? 30.587 1.264 -29.108 1.00 87.94 81 ARG A O 1
ATOM 669 N N . LEU A 1 82 ? 28.628 0.807 -30.125 1.00 88.19 82 LEU A N 1
ATOM 670 C CA . LEU A 1 82 ? 29.201 0.412 -31.414 1.00 88.19 82 LEU A CA 1
ATOM 671 C C . LEU A 1 82 ? 30.032 1.541 -32.040 1.00 88.19 82 LEU A C 1
ATOM 673 O O . LEU A 1 82 ? 31.113 1.294 -32.567 1.00 88.19 82 LEU A O 1
ATOM 677 N N . ALA A 1 83 ? 29.578 2.794 -31.935 1.00 84.62 83 ALA A N 1
ATOM 678 C CA . ALA A 1 83 ? 30.326 3.954 -32.420 1.00 84.62 83 ALA A CA 1
ATOM 679 C C . ALA A 1 83 ? 31.647 4.174 -31.659 1.00 84.62 83 ALA A C 1
ATOM 681 O O . ALA A 1 83 ? 32.652 4.547 -32.263 1.00 84.62 83 ALA A O 1
ATOM 682 N N . ARG A 1 84 ? 31.669 3.924 -30.342 1.00 81.75 84 ARG A N 1
ATOM 683 C CA . ARG A 1 84 ? 32.896 3.997 -29.529 1.00 81.75 84 ARG A CA 1
ATOM 684 C C . ARG A 1 84 ? 33.871 2.867 -29.843 1.00 81.75 84 ARG A C 1
ATOM 686 O O . ARG A 1 84 ? 35.070 3.118 -29.892 1.00 81.75 84 ARG A O 1
ATOM 693 N N . GLU A 1 85 ? 33.366 1.659 -30.070 1.00 79.00 85 GLU A N 1
ATOM 694 C CA . GLU A 1 85 ? 34.175 0.498 -30.460 1.00 79.00 85 GLU A CA 1
ATOM 695 C C . GLU A 1 85 ? 34.793 0.702 -31.853 1.00 79.00 85 GLU A C 1
ATOM 697 O O . GLU A 1 85 ? 36.000 0.546 -32.018 1.00 79.00 85 GLU A O 1
ATOM 702 N N . ALA A 1 86 ? 34.011 1.188 -32.822 1.00 75.94 86 ALA A N 1
ATOM 703 C CA . ALA A 1 86 ? 34.496 1.500 -34.168 1.00 75.94 86 ALA A CA 1
ATOM 704 C C . ALA A 1 86 ? 35.504 2.668 -34.206 1.00 75.94 86 ALA A C 1
ATOM 706 O O . ALA A 1 86 ? 36.365 2.721 -35.081 1.00 75.94 86 ALA A O 1
ATOM 707 N N . GLY A 1 87 ? 35.426 3.607 -33.257 1.00 65.94 87 GLY A N 1
ATOM 708 C CA . GLY A 1 87 ? 36.392 4.702 -33.114 1.00 65.94 87 GLY A CA 1
ATOM 709 C C . GLY A 1 87 ? 37.724 4.299 -32.465 1.00 65.94 87 GLY A C 1
ATOM 710 O O . GLY A 1 87 ? 38.659 5.098 -32.475 1.00 65.94 87 GLY A O 1
ATOM 711 N N . GLY A 1 88 ? 37.821 3.089 -31.899 1.00 57.59 88 GLY A N 1
ATOM 712 C CA . GLY A 1 88 ? 39.008 2.585 -31.201 1.00 57.59 88 GLY A CA 1
ATOM 713 C C . GLY A 1 88 ? 40.040 1.871 -32.084 1.00 57.59 88 GLY A C 1
ATOM 714 O O . GLY A 1 88 ? 41.169 1.683 -31.642 1.00 57.59 88 GLY A O 1
ATOM 715 N N . GLU A 1 89 ? 39.704 1.512 -33.328 1.00 52.31 89 GLU A N 1
ATOM 716 C CA . GLU A 1 89 ? 40.559 0.694 -34.216 1.00 52.31 89 GLU A CA 1
ATOM 717 C C . GLU A 1 89 ? 41.337 1.501 -35.284 1.00 52.31 89 GLU A C 1
ATOM 719 O O . GLU A 1 89 ? 41.777 0.959 -36.294 1.00 52.31 89 GLU A O 1
ATOM 724 N N . GLY A 1 90 ? 41.530 2.810 -35.089 1.00 51.50 90 GLY A N 1
ATOM 725 C CA . GLY A 1 90 ? 42.154 3.696 -36.088 1.00 51.50 90 GLY A CA 1
ATOM 726 C C . GLY A 1 90 ? 43.613 4.103 -35.846 1.00 51.50 90 GLY A C 1
ATOM 727 O O . GLY A 1 90 ? 44.092 5.005 -36.530 1.00 51.50 90 GLY A O 1
ATOM 728 N N . GLY A 1 91 ? 44.311 3.530 -34.861 1.00 50.97 91 GLY A N 1
ATOM 729 C CA . GLY A 1 91 ? 45.519 4.150 -34.306 1.00 50.97 91 GLY A CA 1
ATOM 730 C C . GLY A 1 91 ? 46.741 3.259 -34.128 1.00 50.97 91 GLY A C 1
ATOM 731 O O . GLY A 1 91 ? 47.385 3.404 -33.104 1.00 50.97 91 GLY A O 1
ATOM 732 N N . GLU A 1 92 ? 47.092 2.380 -35.068 1.00 52.12 92 GLU A N 1
ATOM 733 C CA . GLU A 1 92 ? 48.432 1.765 -35.096 1.00 52.12 92 GLU A CA 1
ATOM 734 C C . GLU A 1 92 ? 48.776 1.272 -36.512 1.00 52.12 92 GLU A C 1
ATOM 736 O O . GLU A 1 92 ? 48.163 0.341 -37.026 1.0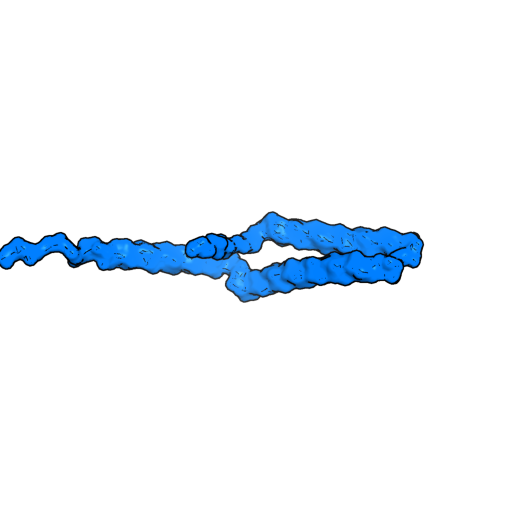0 52.12 92 GLU A O 1
ATOM 741 N N . GLY A 1 93 ? 49.751 1.917 -37.165 1.00 50.19 93 GLY A N 1
ATOM 742 C CA . GLY A 1 93 ? 50.283 1.460 -38.454 1.00 50.19 93 GLY A CA 1
ATOM 743 C C . GLY A 1 93 ? 50.788 2.574 -39.367 1.00 50.19 93 GLY A C 1
ATOM 744 O O . GLY A 1 93 ? 50.199 2.838 -40.410 1.00 50.19 93 GLY A O 1
ATOM 745 N N . GLY A 1 94 ? 51.891 3.219 -38.992 1.00 44.56 94 GLY A N 1
ATOM 746 C CA . GLY A 1 94 ? 52.570 4.201 -39.838 1.00 44.56 94 GLY A CA 1
ATOM 747 C C . GLY A 1 94 ? 54.025 4.393 -39.430 1.00 44.56 94 GLY A C 1
ATOM 748 O O . GLY A 1 94 ? 54.415 5.508 -39.108 1.00 44.56 94 GLY A O 1
ATOM 749 N N . ASP A 1 95 ? 54.790 3.300 -39.386 1.00 47.47 95 ASP A N 1
ATOM 750 C CA . ASP A 1 95 ? 56.255 3.335 -39.340 1.00 47.47 95 ASP A CA 1
ATOM 751 C C . ASP A 1 95 ? 56.783 3.215 -40.779 1.00 47.47 95 ASP A C 1
ATOM 753 O O . ASP A 1 95 ? 56.535 2.199 -41.438 1.00 47.47 95 ASP A O 1
ATOM 757 N N . ALA A 1 96 ? 57.423 4.278 -41.273 1.00 48.12 96 ALA A N 1
ATOM 758 C CA . ALA A 1 96 ? 58.346 4.298 -42.414 1.00 48.12 96 ALA A CA 1
ATOM 759 C C . ALA A 1 96 ? 59.095 5.639 -42.467 1.00 48.12 96 ALA A C 1
ATOM 761 O O . ALA A 1 96 ? 58.419 6.693 -42.532 1.00 48.12 96 ALA A O 1
#

Sequence (96 aa):
MGDNTEEVYGPDRAERLLAMLRALAERIRELDRTGRLLERVPELQKLLGNARSELFHYEVRLTYDTPEIAESRRIVEEAERLAREAGGEGGEGGDA

Radius of gyration: 24.13 Å; chains: 1; bounding box: 73×18×60 Å